Protein AF-A0A538QFT1-F1 (afdb_monomer)

Radius of gyration: 14.91 Å; Cα contacts (8 Å, |Δi|>4): 236; chains: 1; bounding box: 40×27×37 Å

Foldseek 3Di:
DWDAAPNDIDDFWDQDDAPDQAGKGKTWDQWGDDPPFKIWGGWIWMWGHHPFKIKIKIKTAFIWGAHPNDIDTFGMKMKIWMDGHVDDIDIDIDTHRD

Mean predicted aligned error: 6.46 Å

Sequence (98 aa):
MQTTVLGSTTVLSDTGALSGSDDALQASQVTGAVPSVLTAEALHATTIGGPDQAASEASLAALRLTVAGYGISAGFVMARAAAILGGGSAGDTAIDGL

Seconda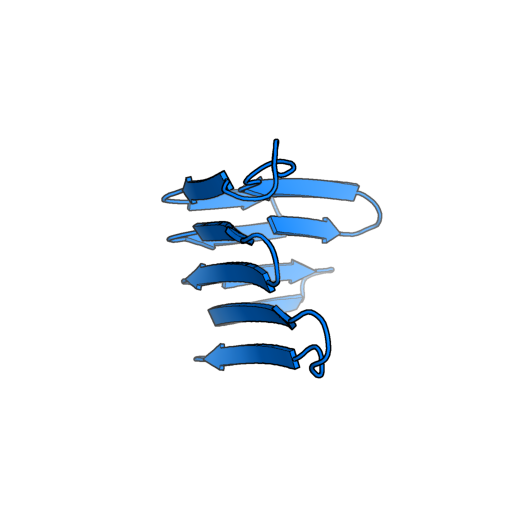ry structure (DSSP, 8-state):
-EEEETTEEEES------SSTTEEEEEEEEEEEETTTEEEEEEEEEEEEETTEEEEEEEEEEEEEEETTEEEEEEEEEEEEEEETTS--EEEEEEE--

pLDDT: mean 85.24, std 5.46, range [71.56, 94.56]

Solvent-accessible surface area (backbone atoms only — not comparable to full-atom values): 5318 Å² total; per-residue (Å²): 83,71,48,74,56,97,89,46,76,47,78,67,40,66,49,72,79,77,89,48,51,80,29,74,36,69,21,72,38,72,63,36,73,44,91,94,36,36,40,32,26,56,34,37,30,37,39,38,31,40,88,55,35,38,39,39,40,38,36,33,26,55,38,38,38,44,55,98,85,46,78,47,52,26,48,32,41,37,39,39,38,39,40,36,70,97,55,74,68,50,71,52,74,50,76,40,67,112

Nearest PDB structures (foldseek):
  8byt-assembly1_A  TM=4.857E-01  e=4.901E+00  Veillonella parvula
  4z3t-assembly2_B  TM=3.900E-01  e=8.154E+00  Neisseria meningitidis

Structure (mmCIF, N/CA/C/O backbone):
data_AF-A0A538QFT1-F1
#
_entry.id   AF-A0A538QFT1-F1
#
loop_
_atom_site.group_PDB
_atom_site.id
_atom_site.type_symbol
_atom_site.label_atom_id
_atom_site.label_alt_id
_atom_site.label_comp_id
_atom_site.label_asym_id
_atom_site.label_entity_id
_atom_site.label_seq_id
_atom_site.pdbx_PDB_ins_code
_atom_site.Cartn_x
_atom_site.Cartn_y
_atom_site.Cartn_z
_atom_site.occupancy
_atom_site.B_iso_or_equiv
_atom_site.auth_seq_id
_atom_site.auth_comp_id
_atom_site.auth_asym_id
_atom_site.auth_atom_id
_atom_site.pdbx_PDB_model_num
ATOM 1 N N . MET A 1 1 ? 2.352 4.738 -0.230 1.00 75.50 1 MET A N 1
ATOM 2 C CA . MET A 1 1 ? 1.019 4.361 0.289 1.00 75.50 1 MET A CA 1
ATOM 3 C C . MET A 1 1 ? 0.342 5.566 0.921 1.00 75.50 1 MET A C 1
ATOM 5 O O . MET A 1 1 ? 0.779 6.066 1.955 1.00 75.50 1 MET A O 1
ATOM 9 N N . GLN A 1 2 ? -0.720 6.038 0.278 1.00 80.62 2 GLN A N 1
ATOM 10 C CA . GLN A 1 2 ? -1.515 7.178 0.722 1.00 80.62 2 GLN A CA 1
ATOM 11 C C . GLN A 1 2 ? -2.985 6.776 0.784 1.00 80.62 2 GLN A C 1
ATOM 13 O O . GLN A 1 2 ? -3.418 5.906 0.029 1.00 80.62 2 GLN A O 1
ATOM 18 N N . THR A 1 3 ? -3.748 7.424 1.653 1.00 79.31 3 THR A N 1
ATOM 19 C CA . THR A 1 3 ? -5.205 7.323 1.672 1.00 79.31 3 THR A CA 1
ATOM 20 C C . THR A 1 3 ? -5.805 8.699 1.444 1.00 79.31 3 THR A C 1
ATOM 22 O O . THR A 1 3 ? -5.350 9.679 2.035 1.00 79.31 3 THR A O 1
ATOM 25 N N . THR A 1 4 ? -6.805 8.777 0.570 1.00 80.12 4 THR A N 1
ATOM 26 C CA . THR A 1 4 ? -7.543 10.009 0.299 1.00 80.12 4 THR A CA 1
ATOM 27 C C . THR A 1 4 ? -8.990 9.797 0.698 1.00 80.12 4 THR A C 1
ATOM 29 O O . THR A 1 4 ? -9.695 8.995 0.091 1.00 80.12 4 THR A O 1
ATOM 32 N N . VAL A 1 5 ? -9.438 10.522 1.719 1.00 73.75 5 VAL A N 1
ATOM 33 C CA . VAL A 1 5 ? -10.810 10.443 2.222 1.00 73.75 5 VAL A CA 1
ATOM 34 C C . VAL A 1 5 ? -11.389 11.844 2.298 1.00 73.75 5 VAL A C 1
ATOM 36 O O . VAL A 1 5 ? -10.779 12.751 2.860 1.00 73.75 5 VAL A O 1
ATOM 39 N N . LEU A 1 6 ? -12.565 12.027 1.688 1.00 76.44 6 LEU A N 1
ATOM 40 C CA . LEU A 1 6 ? -13.297 13.301 1.661 1.00 76.44 6 LEU A CA 1
ATOM 41 C C . LEU A 1 6 ? -12.447 14.495 1.168 1.00 76.44 6 LEU A C 1
ATOM 43 O O . LEU A 1 6 ? -12.627 15.621 1.618 1.00 76.44 6 LEU A O 1
ATOM 47 N N . GLY A 1 7 ? -11.503 14.250 0.251 1.00 77.75 7 GLY A N 1
ATOM 48 C CA . GLY A 1 7 ? -10.609 15.277 -0.299 1.00 77.75 7 GLY A CA 1
ATOM 49 C C . GLY A 1 7 ? -9.359 15.578 0.538 1.00 77.75 7 GLY A C 1
ATOM 50 O O . GLY A 1 7 ? -8.538 16.385 0.112 1.00 77.75 7 GLY A O 1
ATOM 51 N N . SER A 1 8 ? -9.171 14.920 1.687 1.00 76.12 8 SER A N 1
ATOM 52 C CA . SER A 1 8 ? -7.931 14.979 2.468 1.00 76.12 8 SER A CA 1
ATOM 53 C C . SER A 1 8 ? -7.054 13.767 2.166 1.00 76.12 8 SER A C 1
ATOM 55 O O . SER A 1 8 ? -7.516 12.630 2.271 1.00 76.12 8 SER A O 1
ATOM 57 N N . THR A 1 9 ? -5.795 14.004 1.796 1.00 81.00 9 THR A N 1
ATOM 58 C CA . THR A 1 9 ? -4.811 12.947 1.529 1.00 81.00 9 THR A CA 1
ATOM 59 C C . THR A 1 9 ? -3.838 12.838 2.694 1.00 81.00 9 THR A C 1
ATOM 61 O O . THR A 1 9 ? -3.186 13.814 3.052 1.00 81.00 9 THR A O 1
ATOM 64 N N . THR A 1 10 ? -3.717 11.642 3.264 1.00 81.12 10 THR A N 1
ATOM 65 C CA . THR A 1 10 ? -2.726 11.314 4.295 1.00 81.12 10 THR A CA 1
ATOM 66 C C . THR A 1 10 ? -1.776 10.245 3.773 1.00 81.12 10 THR A C 1
ATOM 68 O O . THR A 1 10 ? -2.208 9.215 3.254 1.00 81.12 10 THR A O 1
ATOM 71 N N . VAL A 1 11 ? -0.476 10.482 3.922 1.00 81.44 11 VAL A N 1
ATOM 72 C CA . VAL A 1 11 ? 0.568 9.508 3.589 1.00 81.44 11 VAL A CA 1
ATOM 73 C C . VAL A 1 11 ? 0.804 8.608 4.801 1.00 81.44 11 VAL A C 1
ATOM 75 O O . VAL A 1 11 ? 1.027 9.100 5.902 1.00 81.44 11 VAL A O 1
ATOM 78 N N . LEU A 1 12 ? 0.720 7.293 4.599 1.00 76.88 12 LEU A N 1
ATOM 79 C CA . LEU A 1 12 ? 0.858 6.282 5.657 1.00 76.88 12 LEU A CA 1
ATOM 80 C C . LEU A 1 12 ? 2.254 5.646 5.656 1.00 76.88 12 LEU A C 1
ATOM 82 O O . LEU A 1 12 ? 2.846 5.425 6.706 1.00 76.88 12 LEU A O 1
ATOM 86 N N . SER A 1 13 ? 2.775 5.353 4.467 1.00 76.44 13 SER A N 1
ATOM 87 C CA . SER A 1 13 ? 4.133 4.853 4.258 1.00 76.44 13 SER A CA 1
ATOM 88 C C . SER A 1 13 ? 4.578 5.285 2.870 1.00 76.44 13 SER A C 1
ATOM 90 O O . SER A 1 13 ? 3.853 5.030 1.911 1.00 76.44 13 SER A O 1
ATOM 92 N N . ASP A 1 14 ? 5.715 5.955 2.737 1.00 79.44 14 ASP A N 1
ATOM 93 C CA . ASP A 1 14 ? 6.238 6.418 1.451 1.00 79.44 14 ASP A CA 1
ATOM 94 C C . ASP A 1 14 ? 7.715 6.061 1.341 1.00 79.44 14 ASP A C 1
ATOM 96 O O . ASP A 1 14 ? 8.502 6.380 2.230 1.00 79.44 14 ASP A O 1
ATOM 100 N N . THR A 1 15 ? 8.073 5.371 0.260 1.00 74.81 15 THR A N 1
ATOM 101 C CA . THR A 1 15 ? 9.468 5.060 -0.058 1.00 74.81 15 THR A CA 1
ATOM 102 C C . THR A 1 15 ? 10.223 6.301 -0.515 1.00 74.81 15 THR A C 1
ATOM 104 O O . THR A 1 15 ? 11.446 6.307 -0.453 1.00 74.8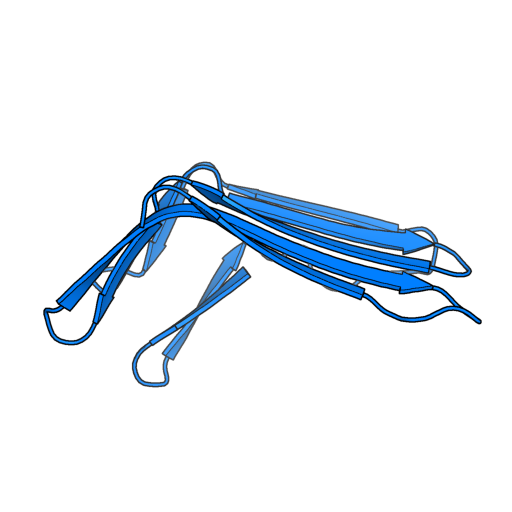1 15 THR A O 1
ATOM 107 N N . GLY A 1 16 ? 9.513 7.340 -0.970 1.00 75.38 16 GLY A N 1
ATOM 108 C CA . GLY A 1 16 ? 10.094 8.459 -1.696 1.00 75.38 16 GLY A CA 1
ATOM 109 C C . GLY A 1 16 ? 10.381 8.106 -3.158 1.00 75.38 16 GLY A C 1
ATOM 110 O O . GLY A 1 16 ? 10.076 7.004 -3.629 1.00 75.38 16 GLY A O 1
ATOM 111 N N . ALA A 1 17 ? 10.951 9.067 -3.885 1.00 78.38 17 ALA A N 1
ATOM 112 C CA . ALA A 1 17 ? 11.369 8.887 -5.271 1.00 78.38 17 ALA A CA 1
ATOM 113 C C . ALA A 1 17 ? 12.745 8.215 -5.345 1.00 78.38 17 ALA A C 1
ATOM 115 O O . ALA A 1 17 ? 13.644 8.574 -4.584 1.00 78.38 17 ALA A O 1
ATOM 116 N N . LEU A 1 18 ? 12.913 7.297 -6.301 1.00 77.44 18 LEU A N 1
ATOM 117 C CA . LEU A 1 18 ? 14.215 6.715 -6.621 1.00 77.44 18 LEU A CA 1
ATOM 118 C C . LEU A 1 18 ? 15.212 7.820 -6.982 1.00 77.44 18 LEU A C 1
ATOM 120 O O . LEU A 1 18 ? 14.906 8.715 -7.773 1.00 77.44 18 LEU A O 1
ATOM 124 N N . SER A 1 19 ? 16.410 7.736 -6.417 1.00 78.81 19 SER A N 1
ATOM 125 C CA . SER A 1 19 ? 17.498 8.684 -6.664 1.00 78.81 19 SER A CA 1
ATOM 126 C C . SER A 1 19 ? 18.336 8.335 -7.902 1.00 78.81 19 SER A C 1
ATOM 128 O O . SER A 1 19 ? 19.107 9.170 -8.378 1.00 78.81 19 SER A O 1
ATOM 130 N N . GLY A 1 20 ? 18.156 7.133 -8.464 1.00 73.50 20 GLY A N 1
ATOM 131 C CA . GLY A 1 20 ? 18.856 6.651 -9.653 1.00 73.50 20 GLY A CA 1
ATOM 132 C C . GLY A 1 20 ? 18.306 5.324 -10.187 1.00 73.50 20 GLY A C 1
ATOM 133 O O . GLY A 1 20 ? 17.358 4.761 -9.648 1.00 73.50 20 GLY A O 1
ATOM 134 N N . SER A 1 21 ? 18.911 4.828 -11.269 1.00 71.56 21 SER A N 1
ATOM 135 C CA . SER A 1 21 ? 18.514 3.599 -11.975 1.00 71.56 21 SER A CA 1
ATOM 136 C C . SER A 1 21 ? 18.999 2.298 -11.320 1.00 71.56 21 SER A C 1
ATOM 138 O O . SER A 1 21 ? 18.855 1.248 -11.924 1.00 71.56 21 SER A O 1
ATOM 140 N N . ASP A 1 22 ? 19.626 2.360 -10.149 1.00 79.25 22 ASP A N 1
ATOM 141 C CA . ASP A 1 22 ? 20.066 1.194 -9.367 1.00 79.25 22 ASP A CA 1
ATOM 142 C C . ASP A 1 22 ? 19.810 1.478 -7.882 1.00 79.25 22 ASP A C 1
ATOM 144 O O . ASP A 1 22 ? 20.711 1.501 -7.046 1.00 79.25 22 ASP A O 1
ATOM 148 N N . ASP A 1 23 ? 18.568 1.859 -7.589 1.00 80.69 23 ASP A N 1
ATOM 149 C CA . ASP A 1 23 ? 18.137 2.288 -6.264 1.00 80.69 23 ASP A CA 1
ATOM 150 C C . ASP A 1 23 ? 16.957 1.431 -5.807 1.00 80.69 23 ASP A C 1
ATOM 152 O O . ASP A 1 23 ? 16.060 1.092 -6.584 1.00 80.69 23 ASP A O 1
ATOM 156 N N . ALA A 1 24 ? 16.969 1.065 -4.533 1.00 84.06 24 ALA A N 1
ATOM 157 C CA . ALA A 1 24 ? 15.955 0.240 -3.905 1.00 84.06 24 ALA A CA 1
ATOM 158 C C . ALA A 1 24 ? 15.534 0.910 -2.602 1.00 84.06 24 ALA A C 1
ATOM 160 O O . ALA A 1 24 ? 16.274 0.941 -1.619 1.00 84.06 24 ALA A O 1
ATOM 161 N N . LEU A 1 25 ? 14.313 1.435 -2.597 1.00 88.38 25 LEU A N 1
ATOM 162 C CA . LEU A 1 25 ? 13.735 2.120 -1.455 1.00 88.38 25 LEU A CA 1
ATOM 163 C C . LEU A 1 25 ? 12.676 1.236 -0.810 1.00 88.38 25 LEU A C 1
ATOM 165 O O . LEU A 1 25 ? 11.912 0.536 -1.481 1.00 88.38 25 LEU A O 1
ATOM 169 N N . GLN A 1 26 ? 12.625 1.274 0.517 1.00 86.81 26 GLN A N 1
ATOM 170 C CA . GLN A 1 26 ? 11.681 0.496 1.302 1.00 86.81 26 GLN A CA 1
ATOM 171 C C . GLN A 1 26 ? 11.196 1.310 2.497 1.00 86.81 26 GLN A C 1
ATOM 173 O O . GLN A 1 26 ? 11.987 1.831 3.277 1.00 86.81 26 GLN A O 1
ATOM 178 N N . ALA A 1 27 ? 9.883 1.347 2.689 1.00 85.81 27 ALA A N 1
ATOM 179 C CA . ALA A 1 27 ? 9.220 2.000 3.802 1.00 85.81 27 ALA A CA 1
ATOM 180 C C . ALA A 1 27 ? 8.224 1.021 4.424 1.00 85.81 27 ALA A C 1
ATOM 182 O O . ALA A 1 27 ? 7.231 0.636 3.805 1.00 85.81 27 ALA A O 1
ATOM 183 N N . SER A 1 28 ? 8.511 0.605 5.656 1.00 86.44 28 SER A N 1
ATOM 184 C CA . SER A 1 28 ? 7.661 -0.320 6.405 1.00 86.44 28 SER A CA 1
ATOM 185 C C . SER A 1 28 ? 7.240 0.308 7.722 1.00 86.44 28 SER A C 1
ATOM 187 O O . SER A 1 28 ? 8.038 0.985 8.368 1.00 86.44 28 SER A O 1
ATOM 189 N N . GLN A 1 29 ? 5.998 0.068 8.122 1.00 85.62 29 GLN A N 1
ATOM 190 C CA . GLN A 1 29 ? 5.439 0.519 9.388 1.00 85.62 29 GLN A CA 1
ATOM 191 C C . GLN A 1 29 ? 4.647 -0.613 10.029 1.00 85.62 29 GLN A C 1
ATOM 193 O O . GLN A 1 29 ? 3.917 -1.341 9.362 1.00 85.62 29 GLN A O 1
ATOM 198 N N . VAL A 1 30 ? 4.752 -0.738 11.351 1.00 86.56 30 VAL A N 1
ATOM 199 C CA . VAL A 1 30 ? 3.971 -1.733 12.104 1.00 86.56 30 VAL A CA 1
ATOM 200 C C . VAL A 1 30 ? 2.483 -1.390 12.059 1.00 86.56 30 VAL A C 1
ATOM 202 O O . VAL A 1 30 ? 1.640 -2.280 11.996 1.00 86.56 30 VAL A O 1
ATOM 205 N N . THR A 1 31 ? 2.156 -0.101 12.065 1.00 86.00 31 THR A N 1
ATOM 206 C CA . THR A 1 31 ? 0.780 0.392 12.097 1.00 86.00 31 THR A CA 1
ATOM 207 C C . THR A 1 31 ? 0.687 1.714 11.354 1.00 86.00 31 THR A C 1
ATOM 209 O O . THR A 1 31 ? 1.577 2.558 11.445 1.00 86.00 31 THR A O 1
ATOM 212 N N . GLY A 1 32 ? -0.406 1.900 10.625 1.00 84.69 32 GLY A N 1
ATOM 213 C CA . GLY A 1 32 ? -0.735 3.124 9.912 1.00 84.69 32 GLY A CA 1
ATOM 214 C C . GLY A 1 32 ? -2.186 3.473 10.188 1.00 84.69 32 GLY A C 1
ATOM 215 O O . GLY A 1 32 ? -3.072 2.637 10.021 1.00 84.69 32 GLY A O 1
ATOM 216 N N . ALA A 1 33 ? -2.439 4.698 10.635 1.00 85.62 33 ALA A N 1
ATOM 217 C CA . ALA A 1 33 ? -3.783 5.121 10.989 1.00 85.62 33 ALA A CA 1
ATOM 218 C C . ALA A 1 33 ? -4.064 6.550 10.533 1.00 85.62 33 ALA A C 1
ATOM 220 O O . ALA A 1 33 ? -3.217 7.435 10.633 1.00 85.62 33 ALA A O 1
ATOM 221 N N . VAL A 1 34 ? -5.298 6.764 10.087 1.00 83.31 34 VAL A N 1
ATOM 222 C CA . VAL A 1 34 ? -5.909 8.081 9.940 1.00 83.31 34 VAL A CA 1
ATOM 223 C C . VAL A 1 34 ? -7.038 8.161 10.961 1.00 83.31 34 VAL A C 1
ATOM 225 O O . VAL A 1 34 ? -7.982 7.367 10.868 1.00 83.31 34 VAL A O 1
ATOM 228 N N . PRO A 1 35 ? -6.962 9.081 11.941 1.00 80.44 35 PRO A N 1
ATOM 229 C CA . PRO A 1 35 ? -7.954 9.179 13.004 1.00 80.44 35 PRO A CA 1
ATOM 230 C C . PRO A 1 35 ? -9.387 9.185 12.465 1.00 80.44 35 PRO A C 1
ATOM 232 O O . PRO A 1 35 ? -9.714 9.942 11.555 1.00 80.44 35 PRO A O 1
ATOM 235 N N . SER A 1 36 ? -10.245 8.350 13.055 1.00 77.25 36 SER A N 1
ATOM 236 C CA . SER A 1 36 ? -11.672 8.198 12.712 1.00 77.25 36 SER A CA 1
ATOM 237 C C . SER A 1 36 ? -11.988 7.643 11.316 1.00 77.25 36 SER A C 1
ATOM 239 O O . SER A 1 36 ? -13.162 7.540 10.969 1.00 77.25 36 SER A O 1
ATOM 241 N N . VAL A 1 37 ? -10.980 7.285 10.517 1.00 85.44 37 VAL A N 1
ATOM 242 C CA . VAL A 1 37 ? -11.171 6.919 9.109 1.00 85.44 37 VAL A CA 1
ATOM 243 C C . VAL A 1 37 ? -10.538 5.579 8.778 1.00 85.44 37 VAL A C 1
ATOM 245 O O . VAL A 1 37 ? -11.219 4.710 8.251 1.00 85.44 37 VAL A O 1
ATOM 248 N N . LEU A 1 38 ? -9.250 5.388 9.058 1.00 88.31 38 LEU A N 1
ATOM 249 C CA . LEU A 1 38 ? -8.526 4.203 8.606 1.00 88.31 38 LEU A CA 1
ATOM 250 C C . LEU A 1 38 ? -7.573 3.694 9.677 1.00 88.31 38 LEU A C 1
ATOM 252 O O . LEU A 1 38 ? -6.881 4.476 10.321 1.00 88.31 38 LEU A O 1
ATOM 256 N N . THR A 1 39 ? -7.486 2.377 9.804 1.00 89.44 39 THR A N 1
ATOM 257 C CA . THR A 1 39 ? -6.405 1.685 10.507 1.00 89.44 39 THR A CA 1
ATOM 258 C C . THR A 1 39 ? -5.927 0.521 9.651 1.00 89.44 39 THR A C 1
ATOM 260 O O . THR A 1 39 ? -6.741 -0.178 9.050 1.00 89.44 39 THR A O 1
ATOM 263 N N . ALA A 1 40 ? -4.622 0.310 9.603 1.00 89.12 40 ALA A N 1
ATOM 264 C CA . ALA A 1 40 ? -3.994 -0.830 8.959 1.00 89.12 40 ALA A CA 1
ATOM 265 C C . ALA A 1 40 ? -2.726 -1.210 9.726 1.00 89.12 40 ALA A C 1
ATOM 267 O O . ALA A 1 40 ? -2.125 -0.382 10.416 1.00 89.12 40 ALA A O 1
ATOM 268 N N . GLU A 1 41 ? -2.315 -2.458 9.582 1.00 90.75 41 GLU A N 1
ATOM 269 C CA . GLU A 1 41 ? -1.149 -3.031 10.244 1.00 90.75 41 GLU A CA 1
ATOM 270 C C . GLU A 1 41 ? -0.161 -3.568 9.208 1.00 90.75 41 GLU A C 1
ATOM 272 O O . GLU A 1 41 ? -0.518 -3.775 8.048 1.00 90.75 41 GLU A O 1
ATOM 277 N N . ALA A 1 42 ? 1.092 -3.767 9.623 1.00 90.69 42 ALA A N 1
ATOM 278 C CA . ALA A 1 42 ? 2.162 -4.331 8.799 1.00 90.69 42 ALA A CA 1
ATOM 279 C C . ALA A 1 42 ? 2.241 -3.702 7.393 1.00 90.69 42 ALA A C 1
ATOM 281 O O . ALA A 1 42 ? 2.276 -4.402 6.381 1.00 90.69 42 ALA A O 1
ATOM 282 N N . LEU A 1 43 ? 2.232 -2.368 7.328 1.00 89.06 43 LEU A N 1
ATOM 283 C CA . LEU A 1 43 ? 2.355 -1.651 6.069 1.00 89.06 43 LEU A CA 1
ATOM 284 C C . LEU A 1 43 ? 3.765 -1.865 5.534 1.00 89.06 43 LEU A C 1
ATOM 286 O O . LEU A 1 43 ? 4.747 -1.602 6.226 1.00 89.06 43 LEU A O 1
ATOM 290 N N . HIS A 1 44 ? 3.857 -2.274 4.283 1.00 90.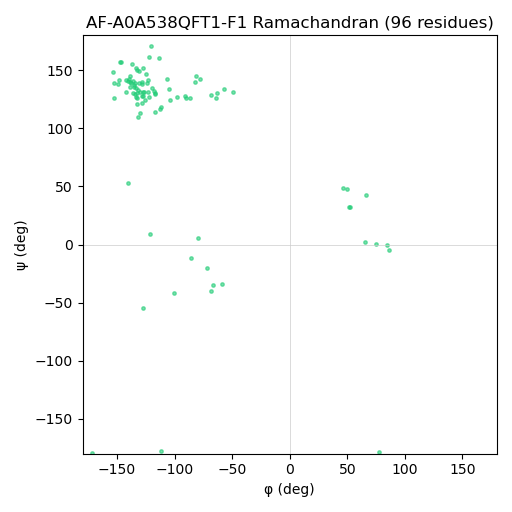81 44 HIS A N 1
ATOM 291 C CA . HIS A 1 44 ? 5.103 -2.451 3.568 1.00 90.81 44 HIS A CA 1
ATOM 292 C C . HIS A 1 44 ? 4.986 -1.775 2.211 1.00 90.81 44 HIS A C 1
ATOM 294 O O . HIS A 1 44 ? 3.993 -1.929 1.508 1.00 90.81 44 HIS A O 1
ATOM 300 N N . ALA A 1 45 ? 5.991 -1.002 1.840 1.00 89.44 45 ALA A N 1
ATOM 301 C CA . ALA A 1 45 ? 6.113 -0.431 0.516 1.00 89.44 45 ALA A CA 1
ATOM 302 C C . ALA A 1 45 ? 7.568 -0.533 0.081 1.00 89.44 45 ALA A C 1
ATOM 304 O O . ALA A 1 45 ? 8.472 -0.212 0.851 1.00 89.44 45 ALA A O 1
ATOM 305 N N . THR A 1 46 ? 7.796 -0.951 -1.153 1.00 89.31 46 THR A N 1
ATOM 306 C CA . THR A 1 46 ? 9.108 -0.969 -1.778 1.00 89.31 46 THR A CA 1
ATOM 307 C C . THR A 1 46 ? 9.006 -0.513 -3.224 1.00 89.31 46 THR A C 1
ATOM 309 O O . THR A 1 46 ? 8.013 -0.763 -3.907 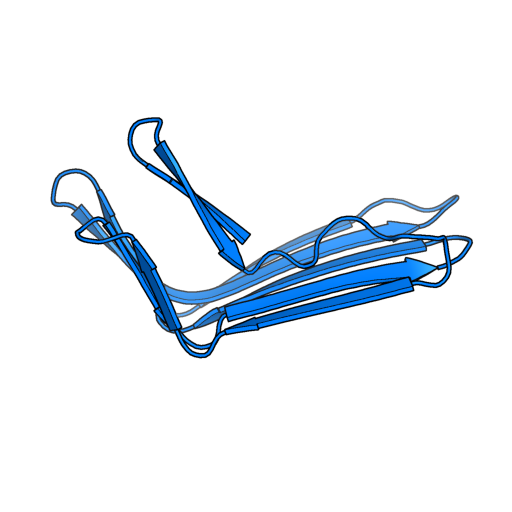1.00 89.31 46 THR A O 1
ATOM 312 N N . THR A 1 47 ? 10.034 0.189 -3.676 1.00 88.38 47 THR A N 1
ATOM 313 C CA . THR A 1 47 ? 10.228 0.532 -5.078 1.00 88.38 47 THR A CA 1
ATOM 314 C C . THR A 1 47 ? 11.678 0.257 -5.422 1.00 88.38 47 THR A C 1
ATOM 316 O O . THR A 1 47 ? 12.575 0.690 -4.703 1.00 88.38 47 THR A O 1
ATOM 319 N N . ILE A 1 48 ? 11.902 -0.468 -6.508 1.00 87.31 48 ILE A N 1
ATOM 320 C CA . ILE A 1 48 ? 13.219 -0.871 -6.985 1.00 87.31 48 ILE A CA 1
ATOM 321 C C . ILE A 1 48 ? 13.345 -0.411 -8.433 1.00 87.31 48 ILE A C 1
ATOM 323 O O . ILE A 1 48 ? 12.510 -0.753 -9.273 1.00 87.31 48 ILE A O 1
ATOM 327 N N . GLY A 1 49 ? 14.384 0.365 -8.715 1.00 87.25 49 GLY A N 1
ATOM 328 C CA . GLY A 1 49 ? 14.807 0.742 -10.055 1.00 87.25 49 GLY A CA 1
ATOM 329 C C . GLY A 1 49 ? 16.045 -0.039 -10.465 1.00 87.25 49 GLY A C 1
ATOM 330 O O . GLY A 1 49 ? 16.995 -0.145 -9.699 1.00 87.25 49 GLY A O 1
ATOM 331 N N . GLY A 1 50 ? 16.007 -0.567 -11.679 1.00 84.81 50 GLY A N 1
ATOM 332 C CA . GLY A 1 50 ? 17.125 -1.114 -12.433 1.00 84.81 50 GLY A CA 1
ATOM 333 C C . GLY A 1 50 ? 17.302 -0.345 -13.755 1.00 84.81 50 GLY A C 1
ATOM 334 O O . GLY A 1 50 ? 16.429 0.439 -14.138 1.00 84.81 50 GLY A O 1
ATOM 335 N N . PRO A 1 51 ? 18.399 -0.580 -14.495 1.00 81.25 51 PRO A N 1
ATOM 336 C CA . PRO A 1 51 ? 18.704 0.140 -15.736 1.00 81.25 51 PRO A CA 1
ATOM 337 C C . PRO A 1 51 ? 17.615 -0.010 -16.808 1.00 81.25 51 PRO A C 1
ATOM 339 O O . PRO A 1 51 ? 17.317 0.948 -17.516 1.00 81.25 51 PRO A O 1
ATOM 342 N N . ASP A 1 52 ? 16.973 -1.179 -16.861 1.00 86.75 52 ASP A N 1
ATOM 343 C CA . ASP A 1 52 ? 15.948 -1.514 -17.854 1.00 86.75 52 ASP A CA 1
ATOM 344 C C . ASP A 1 52 ? 14.598 -1.877 -17.214 1.00 86.75 52 ASP A C 1
ATOM 346 O O . ASP A 1 52 ? 13.701 -2.373 -17.891 1.00 86.75 52 ASP A O 1
ATOM 350 N N . GLN A 1 53 ? 14.426 -1.688 -15.903 1.00 84.88 53 GLN A N 1
ATOM 351 C CA . GLN A 1 53 ? 13.215 -2.127 -15.207 1.00 84.88 53 GLN A CA 1
ATOM 352 C C . GLN A 1 53 ? 12.924 -1.295 -13.965 1.00 84.88 53 GLN A C 1
ATOM 354 O O . GLN A 1 53 ? 13.830 -0.861 -13.271 1.00 84.88 53 GLN A O 1
ATOM 359 N N . ALA A 1 54 ? 11.653 -1.126 -13.639 1.00 88.12 54 ALA A N 1
ATOM 360 C CA . ALA A 1 54 ? 11.217 -0.576 -12.367 1.00 88.12 54 ALA A CA 1
ATOM 361 C C . ALA A 1 54 ? 10.095 -1.449 -11.816 1.00 88.12 54 ALA A C 1
ATOM 363 O O . ALA A 1 54 ? 9.179 -1.818 -12.550 1.00 88.12 54 ALA A O 1
ATOM 364 N N . ALA A 1 55 ? 10.158 -1.784 -10.535 1.00 88.88 55 ALA A N 1
ATOM 365 C CA . ALA A 1 55 ? 9.118 -2.533 -9.852 1.00 88.88 55 ALA A CA 1
ATOM 366 C C . ALA A 1 55 ? 8.740 -1.837 -8.548 1.00 88.88 55 ALA A C 1
ATOM 368 O O . ALA A 1 55 ? 9.600 -1.362 -7.811 1.00 88.88 55 ALA A O 1
ATOM 369 N N . SER A 1 56 ? 7.449 -1.805 -8.255 1.00 88.44 56 SER A N 1
ATOM 370 C C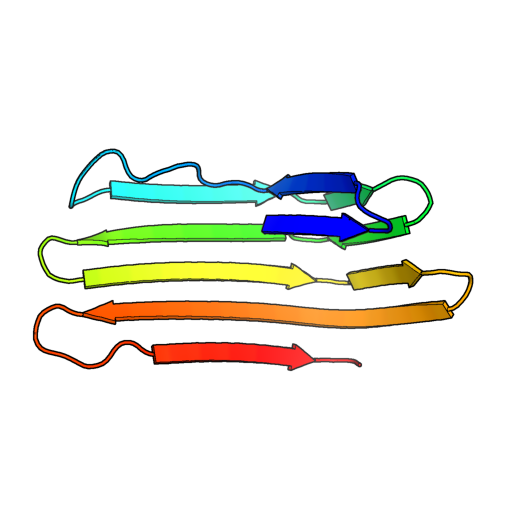A . SER A 1 56 ? 6.891 -1.277 -7.019 1.00 88.44 56 SER A CA 1
ATOM 371 C C . SER A 1 56 ? 5.963 -2.308 -6.405 1.00 88.44 56 SER A C 1
ATOM 373 O O . SER A 1 56 ? 5.156 -2.933 -7.092 1.00 88.44 56 SER A O 1
ATOM 375 N N . GLU A 1 57 ? 6.044 -2.453 -5.094 1.00 89.75 57 GLU A N 1
ATOM 376 C CA . GLU A 1 57 ? 5.161 -3.304 -4.315 1.00 89.75 57 GLU A CA 1
ATOM 377 C C . GLU A 1 57 ? 4.715 -2.554 -3.066 1.00 89.75 57 GLU A C 1
ATOM 379 O O . GLU A 1 57 ? 5.508 -1.905 -2.391 1.00 89.75 57 GLU A O 1
ATOM 384 N N . ALA A 1 58 ? 3.427 -2.627 -2.760 1.00 90.00 58 ALA A N 1
ATOM 385 C CA . ALA A 1 58 ? 2.867 -2.116 -1.526 1.00 90.00 58 ALA A CA 1
ATOM 386 C C . ALA A 1 58 ? 1.883 -3.133 -0.962 1.00 90.00 58 ALA A C 1
ATOM 388 O O . ALA A 1 58 ? 0.998 -3.599 -1.675 1.00 90.00 58 ALA A O 1
ATOM 389 N N . SER A 1 59 ? 2.010 -3.459 0.316 1.00 90.94 59 SER A N 1
ATOM 390 C CA . SER A 1 59 ? 1.093 -4.342 1.020 1.00 90.94 59 SER A CA 1
ATOM 391 C C . SER A 1 59 ? 0.752 -3.823 2.410 1.00 90.94 59 SER A C 1
ATOM 393 O O . SER A 1 59 ? 1.478 -3.023 3.001 1.00 90.94 59 SER A O 1
ATOM 395 N N . LEU A 1 60 ? -0.406 -4.236 2.908 1.00 91.06 60 LEU A N 1
ATOM 396 C CA . LEU A 1 60 ? -0.840 -4.011 4.279 1.00 91.06 60 LEU A CA 1
ATOM 397 C C . LEU A 1 60 ? -1.691 -5.183 4.759 1.00 91.06 60 LEU A C 1
ATOM 399 O O . LEU A 1 60 ? -2.292 -5.909 3.963 1.00 91.06 60 LEU A O 1
ATOM 403 N N . ALA A 1 61 ? -1.757 -5.339 6.072 1.00 92.38 61 ALA A N 1
ATOM 404 C CA . ALA A 1 61 ? -2.607 -6.298 6.750 1.00 92.38 61 ALA A CA 1
ATOM 405 C C . ALA A 1 61 ? -3.686 -5.584 7.574 1.00 92.38 61 ALA A C 1
ATOM 407 O O . ALA A 1 61 ? -3.563 -4.403 7.910 1.00 92.38 61 ALA A O 1
ATOM 408 N N . ALA A 1 62 ? -4.746 -6.322 7.903 1.00 90.62 62 ALA A N 1
ATOM 409 C CA . ALA A 1 62 ? -5.808 -5.898 8.814 1.00 90.62 62 ALA A CA 1
ATOM 410 C C . ALA A 1 62 ? -6.374 -4.499 8.493 1.00 90.62 62 ALA A C 1
ATOM 412 O O . ALA A 1 62 ? -6.526 -3.646 9.372 1.00 90.62 62 ALA A O 1
ATOM 413 N N . LEU A 1 63 ? -6.695 -4.258 7.218 1.00 90.00 63 LEU A N 1
ATOM 414 C CA . LEU A 1 63 ? -7.311 -3.013 6.782 1.00 90.00 63 LEU A CA 1
ATOM 415 C C . LEU A 1 63 ? -8.679 -2.855 7.435 1.00 90.00 63 LEU A C 1
ATOM 417 O O . LEU A 1 63 ? -9.537 -3.732 7.332 1.00 90.00 63 LEU A O 1
ATOM 421 N N . ARG A 1 64 ? -8.911 -1.687 8.025 1.00 90.00 64 ARG A N 1
ATOM 422 C CA . ARG A 1 64 ? -10.236 -1.194 8.388 1.00 90.00 64 ARG A CA 1
ATOM 423 C C . ARG A 1 64 ? -10.378 0.240 7.921 1.00 90.00 64 ARG A C 1
ATOM 425 O O . ARG A 1 64 ? -9.621 1.110 8.338 1.00 90.00 64 ARG A O 1
ATOM 432 N N . LEU A 1 65 ? -11.364 0.479 7.072 1.00 88.00 65 LEU A N 1
ATOM 433 C CA . LEU A 1 65 ? -11.710 1.779 6.526 1.00 88.00 65 LEU A CA 1
ATOM 434 C C . LEU A 1 65 ? -13.166 2.084 6.876 1.00 88.00 65 LEU A C 1
ATOM 436 O O . LEU A 1 65 ? -14.058 1.299 6.583 1.00 88.00 65 LEU A O 1
ATOM 440 N N . THR A 1 66 ? -13.406 3.237 7.484 1.00 87.19 66 THR A N 1
ATOM 441 C CA . THR A 1 66 ? -14.738 3.759 7.777 1.00 87.19 66 THR A CA 1
ATOM 442 C C . THR A 1 66 ? -14.989 4.983 6.911 1.00 87.19 66 THR A C 1
ATOM 444 O O . THR A 1 66 ? -14.291 5.989 7.031 1.00 87.19 66 THR A O 1
ATOM 447 N N . VAL A 1 67 ? -16.002 4.922 6.048 1.00 82.88 67 VAL A N 1
ATOM 448 C CA . VAL A 1 67 ? -16.424 6.056 5.214 1.00 82.88 67 VAL A CA 1
ATOM 449 C C . VAL A 1 67 ? -17.917 6.269 5.393 1.00 82.88 67 VAL A C 1
ATOM 451 O O . VAL A 1 67 ? -18.709 5.366 5.149 1.00 82.88 67 VAL A O 1
ATOM 454 N N . ALA A 1 68 ? -18.306 7.469 5.833 1.00 82.88 68 ALA A N 1
ATOM 455 C CA . ALA A 1 68 ? -19.708 7.841 6.054 1.00 82.88 68 ALA A CA 1
ATOM 456 C C . ALA A 1 68 ? -20.499 6.837 6.929 1.00 82.88 68 ALA A C 1
ATOM 458 O O . ALA A 1 68 ? -21.694 6.640 6.730 1.00 82.88 68 ALA A O 1
ATOM 459 N N . GLY A 1 69 ? -19.828 6.189 7.889 1.00 81.19 69 GLY A N 1
ATOM 460 C CA . GLY A 1 69 ? -20.424 5.178 8.771 1.00 81.19 69 GLY A CA 1
ATOM 461 C C . GLY A 1 69 ? -20.431 3.747 8.218 1.00 81.19 69 GLY A C 1
ATOM 462 O O . GLY A 1 69 ? -20.786 2.830 8.952 1.00 81.19 69 GLY A O 1
ATOM 463 N N . TYR A 1 70 ? -19.994 3.528 6.975 1.00 85.00 70 TYR A N 1
ATOM 464 C CA . TYR A 1 70 ? -19.805 2.192 6.410 1.00 85.00 70 TYR A CA 1
ATOM 465 C C . TYR A 1 70 ? -18.387 1.695 6.679 1.00 85.00 70 TYR A C 1
ATOM 467 O O . TYR A 1 70 ? -17.414 2.380 6.357 1.00 85.00 70 TYR A O 1
ATOM 475 N N . GLY A 1 71 ? -18.283 0.504 7.271 1.00 87.12 71 GLY A N 1
ATOM 476 C CA . GLY A 1 71 ? -17.019 -0.185 7.502 1.00 87.12 71 GLY A CA 1
ATOM 477 C C . GLY A 1 71 ? -16.672 -1.110 6.338 1.00 87.12 71 GLY A C 1
ATOM 478 O O .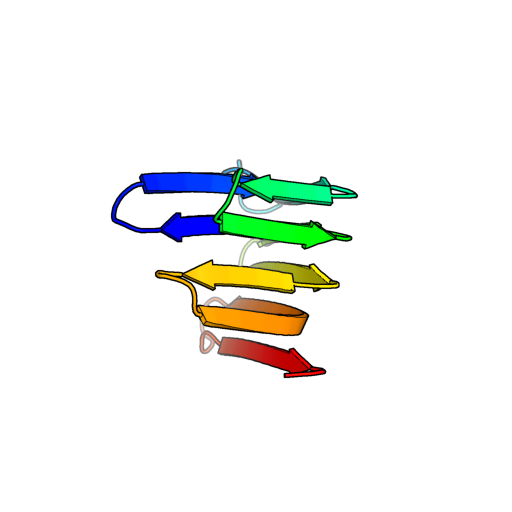 GLY A 1 71 ? -17.478 -1.951 5.953 1.00 87.12 71 GLY A O 1
ATOM 479 N N . ILE A 1 72 ? -15.466 -0.963 5.806 1.00 88.38 72 ILE A N 1
ATOM 480 C CA . ILE A 1 72 ? -14.844 -1.837 4.813 1.00 88.38 72 ILE A CA 1
ATOM 481 C C . ILE A 1 72 ? -13.609 -2.434 5.483 1.00 88.38 72 ILE A C 1
ATOM 483 O O . ILE A 1 72 ? -12.804 -1.698 6.059 1.00 88.38 72 ILE A O 1
ATOM 487 N N . SER A 1 73 ? -13.445 -3.751 5.425 1.00 90.94 73 SER A N 1
ATOM 488 C CA . SER A 1 73 ? -12.277 -4.424 5.992 1.00 90.94 73 SER A CA 1
ATOM 489 C C . SER A 1 73 ? -11.675 -5.421 5.023 1.00 90.94 73 SER A C 1
ATOM 491 O O . SER A 1 73 ? -12.396 -5.994 4.223 1.00 90.94 73 SER A O 1
ATOM 493 N N . ALA A 1 74 ? -10.366 -5.630 5.119 1.00 91.25 74 ALA A N 1
ATOM 494 C CA . ALA A 1 74 ? -9.669 -6.696 4.411 1.00 91.25 74 ALA A CA 1
ATOM 495 C C . ALA A 1 74 ? -8.571 -7.268 5.313 1.00 91.25 74 ALA A C 1
ATOM 497 O O . ALA A 1 74 ? -7.902 -6.525 6.036 1.00 91.25 74 ALA A O 1
ATOM 498 N N . GLY A 1 75 ? -8.371 -8.582 5.275 1.00 91.38 75 GLY A N 1
ATOM 499 C CA . GLY A 1 75 ? -7.297 -9.249 6.012 1.00 91.38 75 GLY A CA 1
ATOM 500 C C . GLY A 1 75 ? -5.920 -8.898 5.455 1.00 91.38 75 GLY A C 1
ATOM 501 O O . GLY A 1 75 ? -4.994 -8.631 6.222 1.00 91.38 75 GLY A O 1
ATOM 502 N N . PHE A 1 76 ? -5.806 -8.830 4.130 1.00 91.19 76 PHE A N 1
ATOM 503 C CA . PHE A 1 76 ? -4.576 -8.475 3.436 1.00 91.19 76 PHE A CA 1
ATOM 504 C C . PHE A 1 76 ? -4.885 -7.769 2.117 1.00 91.19 76 PHE A C 1
ATOM 506 O O . PHE A 1 76 ? -5.788 -8.170 1.384 1.00 91.19 76 PHE A O 1
ATOM 513 N N . VAL A 1 77 ? -4.129 -6.719 1.808 1.00 91.81 77 VAL A N 1
ATOM 514 C CA . VAL A 1 77 ? -4.202 -6.016 0.523 1.00 91.81 77 VAL A CA 1
ATOM 515 C C . VAL A 1 77 ? -2.791 -5.822 0.011 1.00 91.81 77 VAL A C 1
ATOM 517 O O . VAL A 1 77 ? -1.938 -5.311 0.731 1.00 91.81 77 VAL A O 1
ATOM 520 N N . MET A 1 78 ? -2.555 -6.186 -1.243 1.00 92.50 78 MET A N 1
ATOM 521 C CA . MET A 1 78 ? -1.279 -6.003 -1.918 1.00 92.50 78 MET A CA 1
ATOM 522 C C . MET A 1 78 ? -1.505 -5.450 -3.318 1.00 92.50 78 MET A C 1
ATOM 524 O O . MET A 1 78 ? -2.370 -5.921 -4.050 1.00 92.50 78 MET A O 1
ATOM 528 N N . ALA A 1 79 ? -0.688 -4.479 -3.698 1.00 91.81 79 ALA A N 1
A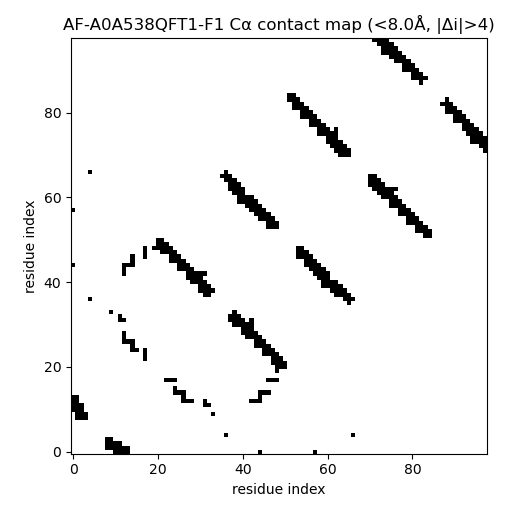TOM 529 C CA . ALA A 1 79 ? -0.591 -3.940 -5.040 1.00 91.81 79 ALA A CA 1
ATOM 530 C C . ALA A 1 79 ? 0.853 -4.083 -5.520 1.00 91.81 79 ALA A C 1
ATOM 532 O O . ALA A 1 79 ? 1.792 -3.718 -4.810 1.00 91.81 79 ALA A O 1
ATOM 533 N N . ARG A 1 80 ? 1.029 -4.612 -6.728 1.00 90.69 80 ARG A N 1
ATOM 534 C CA . ARG A 1 80 ? 2.333 -4.779 -7.372 1.00 90.69 80 ARG A CA 1
ATOM 535 C C . ARG A 1 80 ? 2.269 -4.182 -8.761 1.00 90.69 80 ARG A C 1
ATOM 537 O O . ARG A 1 80 ? 1.272 -4.344 -9.455 1.00 90.69 80 ARG A O 1
ATOM 544 N N . ALA A 1 81 ? 3.325 -3.501 -9.165 1.00 90.50 81 ALA A N 1
ATOM 545 C CA . ALA A 1 81 ? 3.481 -2.963 -10.503 1.00 90.50 81 ALA A CA 1
ATOM 546 C C . ALA A 1 81 ? 4.918 -3.181 -10.965 1.00 90.50 81 ALA A C 1
ATOM 548 O O . ALA A 1 81 ? 5.856 -3.018 -10.190 1.00 90.50 81 ALA A O 1
ATOM 549 N N . ALA A 1 82 ? 5.093 -3.537 -12.229 1.00 89.44 82 ALA A N 1
ATOM 550 C CA . ALA A 1 82 ? 6.391 -3.668 -12.863 1.00 89.44 82 ALA A CA 1
ATOM 551 C C . ALA A 1 82 ? 6.344 -3.061 -14.265 1.00 89.44 82 ALA A C 1
ATOM 553 O O . ALA A 1 82 ? 5.385 -3.239 -15.015 1.00 89.44 82 ALA A O 1
ATOM 554 N N . ALA A 1 83 ? 7.402 -2.354 -14.627 1.00 87.56 83 ALA A N 1
ATOM 555 C CA . ALA A 1 83 ? 7.632 -1.808 -15.950 1.00 87.56 83 ALA A CA 1
ATOM 556 C C . ALA A 1 83 ? 9.013 -2.260 -16.421 1.00 87.56 83 ALA A C 1
ATOM 558 O O . ALA A 1 83 ? 9.985 -2.145 -15.678 1.00 87.56 8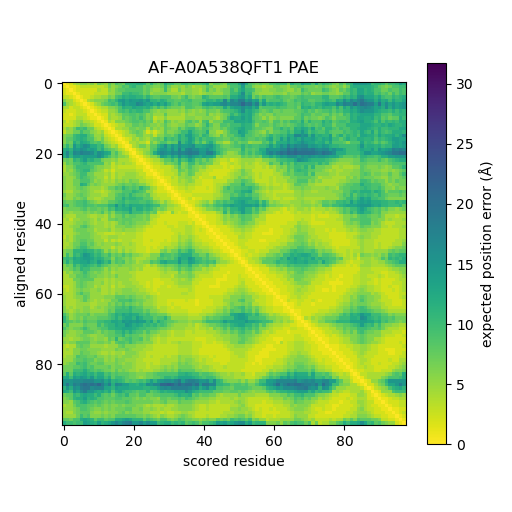3 ALA A O 1
ATOM 559 N N . ILE A 1 84 ? 9.095 -2.784 -17.643 1.00 86.81 84 ILE A N 1
ATOM 560 C CA . ILE A 1 84 ? 10.336 -3.294 -18.233 1.00 86.81 84 ILE A CA 1
ATOM 561 C C . ILE A 1 84 ? 10.542 -2.604 -19.581 1.00 86.81 84 ILE A C 1
ATOM 563 O O . ILE A 1 84 ? 9.622 -2.534 -20.398 1.00 86.81 84 ILE A O 1
ATOM 567 N N . LEU A 1 85 ? 11.746 -2.092 -19.818 1.00 83.44 85 LEU A N 1
ATOM 568 C CA . LEU A 1 85 ? 12.132 -1.438 -21.059 1.00 83.44 85 LEU A CA 1
ATOM 569 C C . LEU A 1 85 ? 12.078 -2.441 -22.218 1.00 83.44 85 LEU A C 1
ATOM 571 O O . LEU A 1 85 ? 12.660 -3.520 -22.161 1.00 83.44 85 LEU A O 1
ATOM 575 N N . GLY A 1 86 ? 11.341 -2.093 -23.275 1.00 81.00 86 GLY A N 1
ATOM 576 C CA . GLY A 1 86 ? 11.116 -2.985 -24.420 1.00 81.00 86 GLY A CA 1
ATOM 577 C C . GLY A 1 86 ? 10.122 -4.127 -24.161 1.00 81.00 86 GLY A C 1
ATOM 578 O O . GLY A 1 86 ? 9.857 -4.907 -25.074 1.00 81.00 86 GLY A O 1
ATOM 579 N N . GLY A 1 87 ? 9.550 -4.212 -22.955 1.00 80.75 87 GLY A N 1
ATOM 580 C CA . GLY A 1 87 ? 8.479 -5.136 -22.584 1.00 80.75 87 GLY A CA 1
ATOM 581 C C . GLY A 1 87 ? 7.153 -4.424 -22.297 1.00 80.75 87 GLY A C 1
ATOM 582 O O . GLY A 1 87 ? 7.027 -3.207 -22.429 1.00 80.75 87 GLY A O 1
ATOM 583 N N . GLY A 1 88 ? 6.141 -5.198 -21.898 1.00 78.38 88 GLY A N 1
ATOM 584 C CA . GLY A 1 88 ? 4.892 -4.653 -21.363 1.00 78.38 88 GLY A CA 1
ATOM 585 C C . GLY A 1 88 ? 5.035 -4.293 -19.885 1.00 78.38 88 GLY A C 1
ATOM 586 O O . GLY A 1 88 ? 5.718 -4.996 -19.139 1.00 78.38 88 GLY A O 1
ATOM 587 N N . SER A 1 89 ? 4.377 -3.221 -19.448 1.00 85.00 89 SER A N 1
ATOM 588 C CA . SER A 1 89 ? 4.137 -2.994 -18.025 1.00 85.00 89 SER A CA 1
ATOM 589 C C . SER A 1 89 ? 2.983 -3.873 -17.544 1.00 85.00 89 SER A C 1
ATOM 591 O O . SER A 1 89 ? 2.008 -4.095 -18.264 1.00 85.00 89 SER A O 1
ATOM 593 N N . ALA A 1 90 ? 3.098 -4.380 -16.322 1.00 88.06 90 ALA A N 1
ATOM 594 C CA . ALA A 1 90 ? 2.079 -5.186 -15.668 1.00 88.06 90 ALA A CA 1
ATOM 595 C C . ALA A 1 90 ? 1.821 -4.646 -14.264 1.00 88.06 90 ALA A C 1
ATOM 597 O O . ALA A 1 90 ? 2.714 -4.098 -13.617 1.00 88.06 90 ALA A O 1
ATOM 598 N N . GLY A 1 91 ? 0.593 -4.802 -13.791 1.00 89.81 91 GLY A N 1
ATOM 599 C CA . GLY A 1 91 ? 0.239 -4.468 -12.426 1.00 89.81 91 GLY A CA 1
ATOM 600 C C . GLY A 1 91 ? -0.932 -5.309 -11.967 1.00 89.81 91 GLY A C 1
ATOM 601 O O . GLY A 1 91 ? -1.881 -5.516 -12.720 1.00 89.81 91 GLY A O 1
ATOM 602 N N . ASP A 1 92 ? -0.851 -5.769 -10.727 1.00 92.25 92 ASP A N 1
ATOM 603 C CA . ASP A 1 92 ? -1.812 -6.675 -10.123 1.00 92.25 92 ASP A CA 1
ATOM 604 C C . ASP A 1 92 ? -2.187 -6.178 -8.731 1.00 92.25 92 ASP A C 1
ATOM 606 O O . ASP A 1 92 ? -1.415 -5.512 -8.035 1.00 92.25 92 ASP A O 1
ATOM 610 N N . THR A 1 93 ? -3.403 -6.507 -8.313 1.00 92.19 93 THR A N 1
ATOM 611 C CA . THR A 1 93 ? -3.885 -6.249 -6.958 1.00 92.19 93 THR A CA 1
ATOM 612 C C . THR A 1 93 ? -4.492 -7.523 -6.403 1.00 92.19 93 THR A C 1
ATOM 614 O O . THR A 1 93 ? -5.307 -8.165 -7.062 1.00 92.19 93 THR A O 1
ATOM 617 N N . ALA A 1 94 ? -4.099 -7.876 -5.185 1.00 91.88 94 ALA A N 1
ATOM 618 C CA . ALA A 1 94 ? -4.647 -8.993 -4.437 1.00 91.88 94 ALA A CA 1
ATOM 619 C C . ALA A 1 94 ? -5.306 -8.467 -3.161 1.00 91.88 94 ALA A C 1
ATOM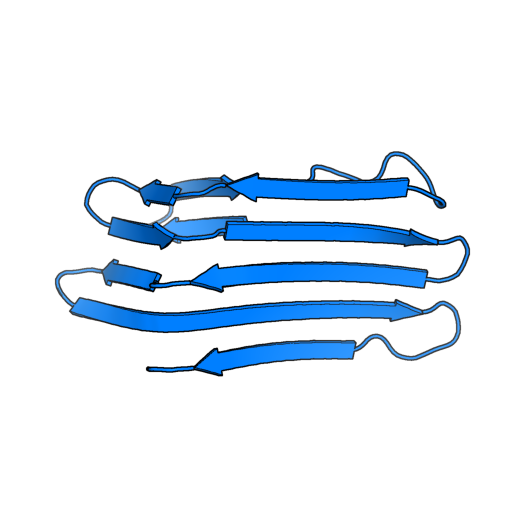 621 O O . ALA A 1 94 ? -4.722 -7.660 -2.436 1.00 91.88 94 ALA A O 1
ATOM 622 N N . ILE A 1 95 ? -6.528 -8.927 -2.902 1.00 92.25 95 ILE A N 1
ATOM 623 C CA . ILE A 1 95 ? -7.292 -8.625 -1.692 1.00 92.25 95 ILE A CA 1
ATOM 624 C C . ILE A 1 95 ? -7.737 -9.962 -1.112 1.00 92.25 95 ILE A C 1
ATOM 626 O O . ILE A 1 95 ? -8.330 -10.769 -1.826 1.00 92.25 95 ILE A O 1
ATOM 630 N N . ASP A 1 96 ? -7.454 -10.180 0.167 1.00 94.56 96 ASP A N 1
ATOM 631 C CA . ASP A 1 96 ? -7.883 -11.359 0.913 1.00 94.56 96 ASP A CA 1
ATOM 632 C C . ASP A 1 96 ? -8.653 -10.951 2.177 1.00 94.56 96 ASP A C 1
ATOM 634 O O . ASP A 1 96 ? -8.368 -9.920 2.795 1.00 94.56 96 ASP A O 1
ATOM 638 N N . GLY A 1 97 ? -9.638 -11.767 2.558 1.00 85.50 97 GLY A N 1
ATOM 639 C CA . GLY A 1 97 ? -10.485 -11.556 3.732 1.00 85.50 97 GLY A CA 1
ATOM 640 C C . GLY A 1 97 ? -11.399 -10.327 3.653 1.00 85.50 97 GLY A C 1
ATOM 641 O O . GLY A 1 97 ? -11.473 -9.594 4.641 1.00 85.50 97 GLY A O 1
ATOM 642 N N . LEU A 1 98 ? -12.029 -10.092 2.491 1.00 80.00 98 LEU A N 1
ATOM 643 C CA . LEU A 1 98 ? -13.030 -9.035 2.253 1.00 80.00 98 LEU A CA 1
ATOM 644 C C . LEU A 1 98 ? -14.423 -9.416 2.781 1.00 80.00 98 LEU A C 1
ATOM 646 O O . LEU A 1 98 ? -14.828 -10.582 2.567 1.00 80.00 98 LEU A O 1
#